Protein AF-A0A8T6NGA3-F1 (afdb_monomer_lite)

Secondary structure (DSSP, 8-state):
-HHHHHHHHHHHHHHHHHHHHHHHHHSTT-TTSSEEEEEETTEEEEE-TT--SHHHHHHHHHH-SS-EEEEEE--TT----GGGGGS-GGGEEEEEEESS-HHHHHHHHBTTBS-EEE-SSHHHHHHH-

pLDDT: mean 84.78, std 10.62, range [43.97, 96.69]

Foldseek 3Di:
DVVVVVVVVVVVVVVVVVVVLVVLPVVPDDPQCQQFDDADPNDTDGGNVVPPDLVSVQSSLVPDPAQDAAEDEDDPPDDDPVSCVSRPLVSYQEYEYEYDPQVSVCVVCPVSHPYYYYDHDPVVVVVVD

Sequence (129 aa):
MTMQLNKIEEAIDQRLVRARKENMRRLGQIEHRLEYVDTVEEVEYINDAKAQDINSSWYSIDCMEKPVIWIISSCSYEEDYSLFNEIDCTKLKALVVLGPNQSAIEDMFRGKVKTIARAQQLENAIRMS

Structure (mmCIF, N/CA/C/O backbone):
data_AF-A0A8T6NGA3-F1
#
_entry.id   AF-A0A8T6NGA3-F1
#
loop_
_atom_site.group_PDB
_atom_site.id
_atom_site.type_symbol
_atom_site.label_atom_id
_atom_site.label_alt_id
_atom_site.label_comp_id
_atom_site.label_asym_id
_atom_site.label_entity_id
_atom_site.label_seq_id
_atom_site.pdbx_PDB_ins_code
_atom_site.Cartn_x
_atom_site.Cartn_y
_atom_site.Cartn_z
_atom_site.occupancy
_atom_site.B_iso_or_equiv
_atom_site.auth_seq_id
_atom_site.auth_comp_id
_atom_site.auth_asym_id
_atom_site.auth_atom_id
_atom_site.pdbx_PDB_model_num
ATOM 1 N N . MET A 1 1 ? -2.139 41.628 -4.026 1.00 59.22 1 MET A N 1
ATOM 2 C CA . MET A 1 1 ? -1.470 41.033 -5.205 1.00 59.22 1 MET A CA 1
ATOM 3 C C . MET A 1 1 ? -0.994 39.605 -4.925 1.00 59.22 1 MET A C 1
ATOM 5 O O . MET A 1 1 ? -1.349 38.718 -5.684 1.00 59.22 1 MET A O 1
ATOM 9 N N . THR A 1 2 ? -0.332 39.338 -3.794 1.00 66.06 2 THR A N 1
ATOM 10 C CA . THR A 1 2 ? 0.067 37.987 -3.325 1.00 66.06 2 THR A CA 1
ATOM 11 C C . THR A 1 2 ? -1.102 37.011 -3.130 1.00 66.06 2 THR A C 1
ATOM 13 O O . THR A 1 2 ? -1.033 35.873 -3.565 1.00 66.06 2 THR A O 1
ATOM 16 N N . MET A 1 3 ? -2.231 37.459 -2.569 1.00 70.25 3 MET A N 1
ATOM 17 C CA . MET A 1 3 ? -3.387 36.577 -2.323 1.00 70.25 3 MET A CA 1
ATOM 18 C C . MET A 1 3 ? -4.114 36.112 -3.602 1.00 70.25 3 MET A C 1
ATOM 20 O O . MET A 1 3 ? -4.780 35.082 -3.588 1.00 70.25 3 MET A O 1
ATOM 24 N N . GLN A 1 4 ? -4.017 36.866 -4.704 1.00 71.81 4 GLN A N 1
ATOM 25 C CA . GLN A 1 4 ? -4.596 36.464 -5.995 1.00 71.81 4 GLN A CA 1
ATOM 26 C C . GLN A 1 4 ? -3.680 35.498 -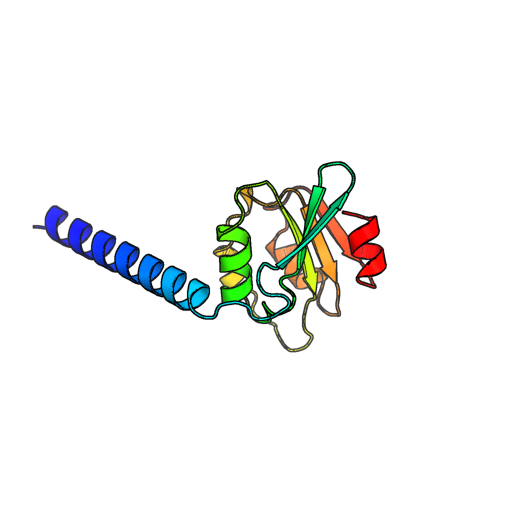6.751 1.00 71.81 4 GLN A C 1
ATOM 28 O O . GLN A 1 4 ? -4.189 34.565 -7.359 1.00 71.81 4 GLN A O 1
ATOM 33 N N . LEU A 1 5 ? -2.357 35.686 -6.670 1.00 77.25 5 LEU A N 1
ATOM 34 C CA . LEU A 1 5 ? -1.368 34.760 -7.232 1.00 77.25 5 LEU A CA 1
ATOM 35 C C . LEU A 1 5 ? -1.466 33.372 -6.589 1.00 77.25 5 LEU A C 1
ATOM 37 O O . LEU A 1 5 ? -1.639 32.399 -7.313 1.00 77.25 5 LEU A O 1
ATOM 41 N N . ASN A 1 6 ? -1.508 33.293 -5.255 1.00 81.50 6 ASN A N 1
ATOM 42 C CA . ASN A 1 6 ? -1.611 32.007 -4.552 1.00 81.50 6 ASN A CA 1
ATOM 43 C C . ASN A 1 6 ? -2.896 31.241 -4.914 1.00 81.50 6 ASN A C 1
ATOM 45 O O . ASN A 1 6 ? -2.872 30.030 -5.086 1.00 81.50 6 ASN A O 1
ATOM 49 N N . LYS A 1 7 ? -4.025 31.945 -5.090 1.00 82.12 7 LYS A N 1
ATOM 50 C CA . LYS A 1 7 ? -5.285 31.317 -5.527 1.00 82.12 7 LYS A CA 1
ATOM 51 C C . LYS A 1 7 ? -5.210 30.764 -6.950 1.00 82.12 7 LYS A C 1
ATOM 53 O O . LYS A 1 7 ? -5.886 29.788 -7.255 1.00 82.12 7 LYS A O 1
ATOM 58 N N . ILE A 1 8 ? -4.452 31.418 -7.831 1.00 83.88 8 ILE A N 1
ATOM 59 C CA . ILE A 1 8 ? -4.262 30.964 -9.211 1.00 83.88 8 ILE A CA 1
ATOM 60 C C . ILE A 1 8 ? -3.337 29.745 -9.237 1.00 83.88 8 ILE A C 1
ATOM 62 O O . ILE A 1 8 ? -3.666 28.784 -9.924 1.00 83.88 8 ILE A O 1
ATOM 66 N N . GLU A 1 9 ? -2.242 29.754 -8.471 1.00 86.94 9 GLU A N 1
ATOM 67 C CA . GLU A 1 9 ? -1.358 28.588 -8.314 1.00 86.94 9 GLU A CA 1
ATOM 68 C C . GLU A 1 9 ? -2.130 27.375 -7.790 1.00 86.94 9 GLU A C 1
ATOM 70 O O . GLU A 1 9 ? -2.152 26.331 -8.436 1.00 86.94 9 GLU A O 1
ATOM 75 N N . GLU A 1 10 ? -2.884 27.544 -6.703 1.00 86.69 10 GLU A N 1
ATOM 76 C CA . GLU A 1 10 ? -3.674 26.464 -6.109 1.00 86.69 10 GLU A CA 1
ATOM 77 C C . GLU A 1 10 ? -4.745 25.926 -7.077 1.00 86.69 10 GLU A C 1
ATOM 79 O O . GLU A 1 10 ? -4.974 24.719 -7.173 1.00 86.69 10 GLU A O 1
ATOM 84 N N . ALA A 1 11 ? -5.371 26.803 -7.870 1.00 85.38 11 ALA A N 1
ATOM 85 C CA . ALA A 1 11 ? -6.327 26.395 -8.897 1.00 85.38 11 ALA A CA 1
ATOM 86 C C . ALA A 1 11 ? -5.668 25.637 -10.065 1.00 85.38 11 ALA A C 1
ATOM 88 O O . ALA A 1 11 ? -6.283 24.724 -10.629 1.00 85.38 11 ALA A O 1
ATOM 89 N N . ILE A 1 12 ? -4.440 26.003 -10.447 1.00 87.81 12 ILE A N 1
ATOM 90 C CA . ILE A 1 12 ? -3.660 25.296 -11.472 1.00 87.81 12 ILE A CA 1
ATOM 91 C C . ILE A 1 12 ? -3.280 23.905 -10.964 1.00 87.81 12 ILE A C 1
ATOM 93 O O . ILE A 1 12 ? -3.513 22.931 -11.683 1.00 87.81 12 ILE A O 1
ATOM 97 N N . ASP A 1 13 ? -2.797 23.794 -9.727 1.00 82.94 13 ASP A N 1
ATOM 98 C CA . ASP A 1 13 ? -2.428 22.517 -9.110 1.00 82.94 13 ASP A CA 1
ATOM 99 C C . ASP A 1 13 ? -3.629 21.581 -8.996 1.00 82.94 13 ASP A C 1
ATOM 101 O O . ASP A 1 13 ? -3.578 20.433 -9.447 1.00 82.94 13 ASP A O 1
ATOM 105 N N . GLN A 1 14 ? -4.766 22.081 -8.503 1.00 84.19 14 GLN A N 1
ATOM 106 C CA . GLN A 1 14 ? -6.003 21.301 -8.442 1.00 84.19 14 GLN A CA 1
ATOM 107 C C . GLN A 1 14 ? -6.445 20.822 -9.828 1.00 84.19 14 GLN A C 1
ATOM 109 O O . GLN A 1 14 ? -6.872 19.674 -9.989 1.00 84.19 14 GLN A O 1
ATOM 114 N N . ARG A 1 15 ? -6.330 21.675 -10.853 1.00 86.50 15 ARG A N 1
ATOM 115 C CA . ARG A 1 15 ? -6.677 21.311 -12.231 1.00 86.50 15 ARG A CA 1
ATOM 116 C C . ARG A 1 15 ? -5.714 20.271 -12.803 1.00 86.50 15 ARG A C 1
ATOM 118 O O . ARG A 1 15 ? -6.170 19.369 -13.506 1.00 86.50 15 ARG A O 1
ATOM 125 N N . LEU A 1 16 ? -4.424 20.363 -12.487 1.00 82.81 16 LEU A N 1
ATOM 126 C CA . LEU A 1 16 ? -3.401 19.407 -12.907 1.00 82.81 16 LEU A CA 1
ATOM 127 C C . LEU A 1 16 ? -3.629 18.034 -12.262 1.00 82.81 16 LEU A C 1
ATOM 129 O O . LEU A 1 16 ? -3.672 17.021 -12.965 1.00 82.81 16 LEU A O 1
ATOM 133 N N . VAL A 1 17 ? -3.851 18.005 -10.944 1.00 77.88 17 VAL A N 1
ATOM 134 C CA . VAL A 1 17 ? -4.196 16.791 -10.190 1.00 77.88 17 VAL A CA 1
ATOM 135 C C . VAL A 1 17 ? -5.460 16.167 -10.770 1.00 77.88 17 VAL A C 1
ATOM 137 O O . VAL A 1 17 ? -5.481 14.975 -11.073 1.00 77.88 17 VAL A O 1
ATOM 140 N N . ARG A 1 18 ? -6.500 16.969 -11.014 1.00 79.19 18 ARG A N 1
ATOM 141 C CA . ARG A 1 18 ? -7.752 16.488 -11.602 1.00 79.19 18 ARG A CA 1
ATOM 142 C C . ARG A 1 18 ? -7.557 15.898 -12.998 1.00 79.19 18 ARG A C 1
ATOM 144 O O . ARG A 1 18 ? -8.053 14.805 -13.252 1.00 79.19 18 ARG A O 1
ATOM 151 N N . ALA A 1 19 ? -6.816 16.570 -13.878 1.00 79.94 19 ALA A N 1
ATOM 152 C CA . ALA A 1 19 ? -6.538 16.075 -15.226 1.00 79.94 19 ALA A CA 1
ATOM 153 C C . ALA A 1 19 ? -5.747 14.756 -15.205 1.00 79.94 19 ALA A C 1
ATOM 155 O O . ALA A 1 19 ? -6.050 13.845 -15.975 1.00 79.94 19 ALA A O 1
ATOM 156 N N . ARG A 1 20 ? -4.777 14.615 -14.288 1.00 74.12 20 ARG A N 1
ATOM 157 C CA . ARG A 1 20 ? -4.072 13.343 -14.054 1.00 74.12 20 ARG A CA 1
ATOM 158 C C . ARG A 1 20 ? -5.034 12.244 -13.604 1.00 74.12 20 ARG A C 1
ATOM 160 O O . ARG A 1 20 ? -5.035 11.170 -14.204 1.00 74.12 20 ARG A O 1
ATOM 167 N N . LYS A 1 21 ? -5.892 12.522 -12.614 1.00 71.44 21 LYS A N 1
ATOM 168 C CA . LYS A 1 21 ? -6.901 11.563 -12.131 1.00 71.44 21 LYS A CA 1
ATOM 169 C C . LYS A 1 21 ? -7.864 11.143 -13.246 1.00 71.44 21 LYS A C 1
ATOM 171 O O . LYS A 1 21 ? -8.160 9.960 -13.373 1.00 71.44 21 LYS A O 1
ATOM 176 N N . GLU A 1 22 ? -8.341 12.083 -14.060 1.00 73.56 22 GLU A N 1
ATOM 177 C CA . GLU A 1 22 ? -9.258 11.811 -15.175 1.00 73.56 22 GLU A CA 1
ATOM 178 C C . GLU A 1 22 ? -8.596 10.994 -16.295 1.00 73.56 22 GLU A C 1
ATOM 180 O O . GLU A 1 22 ? -9.218 10.065 -16.808 1.00 73.56 22 GLU A O 1
ATOM 185 N N . ASN A 1 23 ? -7.336 11.278 -16.642 1.00 70.94 23 ASN A N 1
ATOM 186 C CA . ASN A 1 23 ? -6.593 10.485 -17.624 1.00 70.94 23 ASN A CA 1
ATOM 187 C C . ASN A 1 23 ? -6.361 9.048 -17.147 1.00 70.94 23 ASN A C 1
ATOM 189 O O . ASN A 1 23 ? -6.566 8.119 -17.924 1.00 70.94 23 ASN A O 1
ATOM 193 N N . MET A 1 24 ? -6.011 8.849 -15.873 1.00 66.38 24 MET A N 1
ATOM 194 C CA . MET A 1 24 ? -5.850 7.498 -15.330 1.00 66.38 24 MET A CA 1
ATOM 195 C C . MET A 1 24 ? -7.173 6.729 -15.252 1.00 66.38 24 MET A C 1
ATOM 197 O O . MET A 1 24 ? -7.193 5.543 -15.562 1.00 66.38 24 MET A O 1
ATOM 201 N N . ARG A 1 25 ? -8.299 7.404 -14.977 1.00 64.19 25 ARG A N 1
ATOM 202 C CA . ARG A 1 25 ? -9.641 6.792 -15.072 1.00 64.19 25 ARG A CA 1
ATOM 203 C C . ARG A 1 25 ? -10.039 6.419 -16.503 1.00 64.19 25 ARG A C 1
ATOM 205 O O . ARG A 1 25 ? -10.754 5.442 -16.698 1.00 64.19 25 ARG A O 1
ATOM 212 N N . ARG A 1 26 ? -9.630 7.211 -17.503 1.00 58.69 26 ARG A N 1
ATOM 213 C CA . ARG A 1 26 ? -9.989 7.006 -18.921 1.00 58.69 26 ARG A CA 1
ATOM 214 C C . ARG A 1 26 ? -9.267 5.838 -19.584 1.00 58.69 26 ARG A C 1
ATOM 216 O O . ARG A 1 26 ? -9.750 5.364 -20.608 1.00 58.69 26 ARG A O 1
ATOM 223 N N . LEU A 1 27 ? -8.177 5.342 -19.005 1.00 58.94 27 LEU A N 1
ATOM 224 C CA . LEU A 1 27 ? -7.523 4.093 -19.411 1.00 58.94 27 LEU A CA 1
ATOM 225 C C . LEU A 1 27 ? -8.352 2.858 -18.981 1.00 58.94 27 LEU A C 1
ATOM 227 O O . LEU A 1 27 ? -7.815 1.909 -18.424 1.00 58.94 27 LEU A O 1
ATOM 231 N N . GLY A 1 28 ? -9.675 2.900 -19.181 1.00 43.97 28 GLY A N 1
ATOM 232 C CA . GLY A 1 28 ? -10.651 1.966 -18.621 1.00 43.97 28 GLY A CA 1
ATOM 233 C C . GLY A 1 28 ? -10.406 0.488 -18.946 1.00 43.97 28 GLY A C 1
ATOM 234 O O . GLY A 1 28 ? -9.829 0.152 -19.975 1.00 43.97 28 GLY A O 1
ATOM 235 N N . GLN A 1 29 ? -10.891 -0.373 -18.041 1.00 51.84 29 GLN A N 1
ATOM 236 C CA . GLN A 1 29 ? -10.921 -1.846 -18.121 1.00 51.84 29 GLN A CA 1
ATOM 237 C C . GLN A 1 29 ? -9.623 -2.495 -18.600 1.00 51.84 29 GLN A C 1
ATOM 239 O O . GLN A 1 29 ? -9.597 -3.412 -19.416 1.00 51.84 29 GLN A O 1
ATOM 244 N N . ILE A 1 30 ? -8.518 -2.025 -18.049 1.00 57.78 30 ILE A N 1
ATOM 245 C CA . ILE A 1 30 ? -7.272 -2.757 -18.111 1.00 57.78 30 ILE A CA 1
ATOM 246 C C . ILE A 1 30 ? -7.337 -3.777 -16.965 1.00 57.78 30 ILE A C 1
ATOM 248 O O . ILE A 1 30 ? -7.375 -3.368 -15.810 1.00 57.78 30 ILE A O 1
ATOM 252 N N . GLU A 1 31 ? -7.359 -5.082 -17.270 1.00 64.56 31 GLU A N 1
ATOM 253 C CA . GLU A 1 31 ? -7.272 -6.150 -16.248 1.00 64.56 31 GLU A CA 1
ATOM 254 C C . GLU A 1 31 ? -6.186 -5.810 -15.222 1.00 64.56 31 GLU A C 1
ATOM 256 O O . GLU A 1 31 ? -5.118 -5.332 -15.618 1.00 64.56 31 GLU A O 1
ATOM 261 N N . HIS A 1 32 ? -6.428 -6.037 -13.934 1.00 68.00 32 HIS A N 1
ATOM 262 C CA . HIS A 1 32 ? -5.470 -5.756 -12.859 1.00 68.00 32 HIS A CA 1
ATOM 263 C C . HIS A 1 32 ? -5.110 -4.269 -12.679 1.00 68.00 32 HIS A C 1
ATOM 265 O O . HIS A 1 32 ? -3.986 -3.948 -12.278 1.00 68.00 32 HIS A O 1
ATOM 271 N N . ARG A 1 33 ? -6.034 -3.352 -13.011 1.00 83.81 33 ARG A N 1
ATOM 272 C CA . ARG A 1 33 ? -5.988 -1.938 -12.601 1.00 83.81 33 ARG A CA 1
ATOM 273 C C . ARG A 1 33 ? -7.129 -1.624 -11.647 1.00 83.81 33 ARG A C 1
ATOM 275 O O . ARG A 1 33 ? -8.270 -1.532 -12.094 1.00 83.81 33 ARG A O 1
ATOM 282 N N . LEU A 1 34 ? -6.812 -1.437 -10.364 1.00 85.75 34 LEU A N 1
ATOM 283 C CA . LEU A 1 34 ? -7.794 -1.261 -9.282 1.00 85.75 34 LEU A CA 1
ATOM 284 C C . LEU A 1 34 ? -8.983 -2.239 -9.395 1.00 85.75 34 LEU A C 1
ATOM 286 O O . LEU A 1 34 ? -10.142 -1.874 -9.194 1.00 85.75 34 LEU A O 1
ATOM 290 N N . GLU A 1 35 ? -8.692 -3.479 -9.782 1.00 88.06 35 GLU A N 1
ATOM 291 C CA . GLU A 1 35 ? -9.685 -4.495 -10.095 1.00 88.06 35 GLU A CA 1
ATOM 292 C C . GLU A 1 35 ? -10.184 -5.138 -8.807 1.00 88.06 35 GLU A C 1
ATOM 294 O O . GLU A 1 35 ? -9.411 -5.742 -8.068 1.00 88.06 35 GLU A O 1
ATOM 299 N N . TYR A 1 36 ? -11.481 -5.035 -8.537 1.00 89.81 36 TYR A N 1
ATOM 300 C CA . TYR A 1 36 ? -12.092 -5.803 -7.462 1.00 89.81 36 TYR A CA 1
ATOM 301 C C . TYR A 1 36 ? -12.028 -7.300 -7.788 1.00 89.81 36 TYR A C 1
ATOM 303 O O . TYR A 1 36 ? -12.530 -7.725 -8.829 1.00 89.81 36 TYR A O 1
ATOM 311 N N . VAL A 1 37 ? -11.422 -8.083 -6.894 1.00 92.19 37 VAL A N 1
ATOM 312 C CA . VAL A 1 37 ? -11.299 -9.539 -7.029 1.00 92.19 37 VAL A CA 1
ATOM 313 C C . VAL A 1 37 ? -12.399 -10.238 -6.242 1.00 92.19 37 VAL A C 1
ATOM 315 O O . VAL A 1 37 ? -13.199 -10.962 -6.828 1.00 92.19 37 VAL A O 1
ATOM 318 N N . ASP A 1 38 ? -12.437 -10.032 -4.923 1.00 94.31 38 ASP A N 1
ATOM 319 C CA . ASP A 1 38 ? -13.402 -10.681 -4.034 1.00 94.31 38 ASP A CA 1
ATOM 320 C C . ASP A 1 38 ? -13.507 -9.958 -2.681 1.00 94.31 38 ASP A C 1
ATOM 322 O O . ASP A 1 38 ? -12.691 -9.089 -2.361 1.00 94.31 38 ASP A O 1
ATOM 326 N N . THR A 1 39 ? -14.495 -10.346 -1.874 1.00 94.94 39 THR A N 1
ATOM 327 C CA . THR A 1 39 ? -14.622 -9.960 -0.468 1.00 94.94 39 THR A CA 1
ATOM 328 C C . THR A 1 39 ? -14.645 -11.210 0.398 1.00 94.94 39 THR A C 1
ATOM 330 O O . THR A 1 39 ? -15.564 -12.021 0.299 1.00 94.94 39 THR A O 1
ATOM 333 N N . VAL A 1 40 ? -13.675 -11.338 1.301 1.00 92.81 40 VAL A N 1
ATOM 334 C CA . VAL A 1 40 ? -13.589 -12.457 2.248 1.00 92.81 40 VAL A CA 1
ATOM 335 C C . VAL A 1 40 ? -13.529 -11.880 3.650 1.00 92.81 40 VAL A C 1
ATOM 337 O O . VAL A 1 40 ? -12.727 -10.993 3.911 1.00 92.81 40 VAL A O 1
ATOM 340 N N . GLU A 1 41 ? -14.411 -12.342 4.539 1.00 92.31 41 GLU A N 1
ATOM 341 C CA . GLU A 1 41 ? -14.472 -11.872 5.934 1.00 92.31 41 GLU A CA 1
ATOM 342 C C . GLU A 1 41 ? -14.502 -10.331 6.058 1.00 92.31 41 GLU A C 1
ATOM 344 O O . GLU A 1 41 ? -13.798 -9.737 6.866 1.00 92.31 41 GLU A O 1
ATOM 349 N N . GLU A 1 42 ? -15.330 -9.679 5.228 1.00 92.75 42 GLU A N 1
ATOM 350 C CA . GLU A 1 42 ? -15.495 -8.211 5.167 1.00 92.75 42 GLU A CA 1
ATOM 351 C C . GLU A 1 42 ? -14.264 -7.429 4.662 1.00 92.75 42 GLU A C 1
ATOM 353 O O . GLU A 1 42 ? -14.267 -6.193 4.661 1.00 92.75 42 GLU A O 1
ATOM 358 N N . VAL A 1 43 ? -13.234 -8.124 4.175 1.00 94.44 43 VAL A N 1
ATOM 359 C CA . VAL A 1 43 ? -12.046 -7.534 3.550 1.00 94.44 43 VAL A CA 1
ATOM 360 C C . VAL A 1 43 ? -12.163 -7.607 2.032 1.00 94.44 43 VAL A C 1
ATOM 362 O O . VAL A 1 43 ? -12.345 -8.682 1.467 1.00 94.44 43 VAL A O 1
ATOM 365 N N . GLU A 1 44 ? -12.038 -6.457 1.370 1.00 95.69 44 GLU A N 1
ATOM 366 C CA . GLU A 1 44 ? -12.017 -6.358 -0.092 1.00 95.69 44 GLU A CA 1
ATOM 367 C C . GLU A 1 44 ? -10.602 -6.571 -0.630 1.00 95.69 44 GLU A C 1
ATOM 369 O O . GLU A 1 44 ? -9.661 -5.875 -0.239 1.00 95.69 44 GLU A O 1
ATOM 374 N N . TYR A 1 45 ? -10.466 -7.490 -1.581 1.00 94.50 45 TYR A N 1
ATOM 375 C CA . TYR A 1 45 ? -9.219 -7.747 -2.288 1.00 94.50 45 TYR A CA 1
ATOM 376 C C . TYR A 1 45 ? -9.244 -7.025 -3.629 1.00 94.50 45 TYR A C 1
ATOM 378 O O . TYR A 1 45 ? -10.037 -7.350 -4.513 1.00 94.50 45 TYR A O 1
ATOM 386 N N . ILE A 1 46 ? -8.361 -6.039 -3.775 1.00 93.44 46 ILE A N 1
ATOM 387 C CA . ILE A 1 46 ? -8.215 -5.242 -4.992 1.00 93.44 46 ILE A CA 1
ATOM 388 C C . ILE A 1 46 ? -6.882 -5.589 -5.656 1.00 93.44 46 ILE A C 1
ATOM 390 O O . ILE A 1 46 ? -5.819 -5.423 -5.058 1.00 93.44 46 ILE A O 1
ATOM 394 N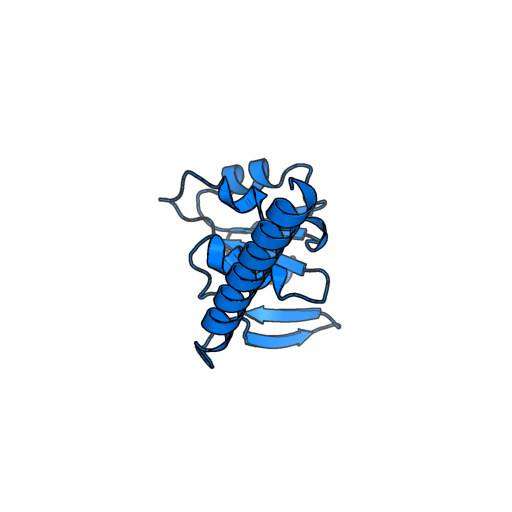 N . ASN A 1 47 ? -6.930 -6.057 -6.900 1.00 91.38 47 ASN A N 1
ATOM 395 C CA . ASN A 1 47 ? -5.756 -6.331 -7.712 1.00 91.38 47 ASN A CA 1
ATOM 396 C C . ASN A 1 47 ? -5.394 -5.116 -8.570 1.00 91.38 47 ASN A C 1
ATOM 398 O O . ASN A 1 47 ? -6.107 -4.737 -9.500 1.00 91.38 47 ASN A O 1
ATOM 402 N N . ASP A 1 48 ? -4.234 -4.539 -8.282 1.00 90.44 48 ASP A N 1
ATOM 403 C CA . ASP A 1 48 ? -3.646 -3.465 -9.074 1.00 90.44 48 ASP A CA 1
ATOM 404 C C . ASP A 1 48 ? -2.220 -3.808 -9.535 1.00 90.44 48 ASP A C 1
ATOM 406 O O . ASP A 1 48 ? -1.321 -2.971 -9.543 1.00 90.44 48 ASP A O 1
ATOM 410 N N . ALA A 1 49 ? -1.982 -5.064 -9.928 1.00 86.31 49 ALA A N 1
ATOM 411 C CA . ALA A 1 49 ? -0.661 -5.554 -10.338 1.00 86.31 49 ALA A CA 1
ATOM 412 C C . ALA A 1 49 ? -0.031 -4.783 -11.516 1.00 86.31 49 ALA A C 1
ATOM 414 O O . ALA A 1 49 ? 1.167 -4.917 -11.774 1.00 86.31 49 ALA A O 1
ATOM 415 N N . LYS A 1 50 ? -0.805 -3.969 -12.245 1.00 82.38 50 LYS A N 1
ATOM 416 C CA . LYS A 1 50 ? -0.261 -3.086 -13.284 1.00 82.38 50 LYS A CA 1
ATOM 417 C C . LYS A 1 50 ? 0.336 -1.787 -12.748 1.00 82.38 50 LYS A C 1
ATOM 419 O O . LYS A 1 50 ? 0.943 -1.067 -13.542 1.00 82.38 50 LYS A O 1
ATOM 424 N N . ALA A 1 51 ? 0.227 -1.475 -11.456 1.00 80.88 51 ALA A N 1
ATOM 425 C CA . ALA A 1 51 ? 1.018 -0.413 -10.837 1.00 80.88 51 ALA A CA 1
ATOM 426 C C . ALA A 1 51 ? 2.488 -0.831 -10.738 1.00 80.88 51 ALA A C 1
ATOM 428 O O . ALA A 1 51 ? 2.975 -1.269 -9.705 1.00 80.88 51 ALA A O 1
ATOM 429 N N . GLN A 1 52 ? 3.184 -0.707 -11.866 1.00 78.56 52 GLN A N 1
ATOM 430 C CA . GLN A 1 52 ? 4.593 -1.065 -12.019 1.00 78.56 52 GLN A CA 1
ATOM 431 C C . GLN A 1 52 ? 5.548 0.084 -11.674 1.00 78.56 52 GLN A C 1
ATOM 433 O O . GLN A 1 52 ? 6.758 -0.100 -11.722 1.00 78.56 52 GLN A O 1
ATOM 438 N N . ASP A 1 53 ? 5.012 1.261 -11.355 1.00 80.50 53 ASP A N 1
ATOM 439 C CA . ASP A 1 53 ? 5.771 2.452 -10.992 1.00 80.50 53 ASP A CA 1
ATOM 440 C C . ASP A 1 53 ? 5.180 3.125 -9.742 1.00 80.50 53 ASP A C 1
ATOM 442 O O . ASP A 1 53 ? 4.024 2.893 -9.354 1.00 80.50 53 ASP A O 1
ATOM 446 N N . ILE A 1 54 ? 5.984 3.982 -9.111 1.00 79.50 54 ILE A N 1
ATOM 447 C CA . ILE A 1 54 ? 5.621 4.651 -7.859 1.00 79.50 54 ILE A CA 1
ATOM 448 C C . ILE A 1 54 ? 4.405 5.581 -8.027 1.00 79.50 54 ILE A C 1
ATOM 450 O O . ILE A 1 54 ? 3.548 5.614 -7.144 1.00 79.50 54 ILE A O 1
ATOM 454 N N . ASN A 1 55 ? 4.268 6.291 -9.154 1.00 80.31 55 ASN A N 1
ATOM 455 C CA . ASN A 1 55 ? 3.139 7.210 -9.369 1.00 80.31 55 ASN A CA 1
ATOM 456 C C . ASN A 1 55 ? 1.821 6.450 -9.519 1.00 80.31 55 ASN A C 1
ATOM 458 O O . ASN A 1 55 ? 0.794 6.869 -8.979 1.00 80.31 55 ASN A O 1
ATOM 462 N N . SER A 1 56 ? 1.853 5.322 -10.233 1.00 83.88 56 SER A N 1
ATOM 463 C CA . SER A 1 56 ? 0.717 4.405 -10.301 1.00 83.88 56 SER A CA 1
ATOM 464 C C . SER A 1 56 ? 0.320 3.935 -8.899 1.00 83.88 56 SER A C 1
ATOM 466 O O . SER A 1 56 ? -0.847 4.028 -8.533 1.00 83.88 56 SER A O 1
ATOM 468 N N . SER A 1 57 ? 1.293 3.497 -8.095 1.00 87.62 57 SER A N 1
ATOM 469 C CA . SER A 1 57 ? 1.049 3.010 -6.731 1.00 87.62 57 SER A CA 1
ATOM 470 C C . SER A 1 57 ? 0.444 4.082 -5.821 1.00 87.62 57 SER A C 1
ATOM 472 O O . SER A 1 57 ? -0.521 3.817 -5.103 1.00 87.62 57 SER A O 1
ATOM 474 N N . TRP A 1 58 ? 0.970 5.311 -5.882 1.00 86.88 58 TRP A N 1
ATOM 475 C CA . TRP A 1 58 ? 0.424 6.462 -5.161 1.00 86.88 58 TRP A CA 1
ATOM 476 C C . TRP A 1 58 ? -1.050 6.685 -5.496 1.00 86.88 58 TRP A C 1
ATOM 478 O O . TRP A 1 58 ? -1.881 6.820 -4.598 1.00 86.88 58 TRP A O 1
ATOM 488 N N . TYR A 1 59 ? -1.388 6.680 -6.787 1.00 85.88 59 TYR A N 1
ATOM 489 C CA . TYR A 1 59 ? -2.760 6.894 -7.229 1.00 85.88 59 TYR A CA 1
ATOM 490 C C . TYR A 1 59 ? -3.703 5.803 -6.746 1.00 85.88 59 TYR A C 1
ATOM 492 O O . TYR A 1 59 ? -4.841 6.097 -6.377 1.00 85.88 59 TYR A O 1
ATOM 500 N N . SER A 1 60 ? -3.228 4.563 -6.716 1.00 89.88 60 SER A N 1
ATOM 501 C CA . SER A 1 60 ? -4.019 3.435 -6.255 1.00 89.88 60 SER A CA 1
ATOM 502 C C . SER A 1 60 ? -4.377 3.571 -4.787 1.00 89.88 60 SER A C 1
ATOM 504 O O . SER A 1 60 ? -5.551 3.460 -4.452 1.00 89.88 60 SER A O 1
ATOM 506 N N . ILE A 1 61 ? -3.412 3.926 -3.934 1.00 91.88 61 ILE A N 1
ATOM 507 C CA . ILE A 1 61 ? -3.671 4.221 -2.518 1.00 91.88 61 ILE A CA 1
ATOM 508 C C . ILE A 1 61 ? -4.557 5.462 -2.359 1.00 91.88 61 ILE A C 1
ATOM 510 O O . ILE A 1 61 ? -5.467 5.465 -1.529 1.00 91.88 61 ILE A O 1
ATOM 514 N N . ASP A 1 62 ? -4.352 6.510 -3.162 1.00 88.50 62 ASP A N 1
ATOM 515 C CA . ASP A 1 62 ? -5.168 7.723 -3.072 1.00 88.50 62 ASP A CA 1
ATOM 516 C C . ASP A 1 62 ? -6.640 7.471 -3.436 1.00 88.50 62 ASP A C 1
ATOM 518 O O . ASP A 1 62 ? -7.539 8.063 -2.835 1.00 88.50 62 ASP A O 1
ATOM 522 N N . CYS A 1 63 ? -6.899 6.556 -4.370 1.00 88.81 63 CYS A N 1
ATOM 523 C CA . CYS A 1 63 ? -8.251 6.160 -4.756 1.00 88.81 63 CYS A CA 1
ATOM 524 C C . CYS A 1 63 ? -8.964 5.293 -3.714 1.00 88.81 63 CYS A C 1
ATOM 526 O O . CYS A 1 63 ? -10.181 5.142 -3.812 1.00 88.81 63 CYS A O 1
ATOM 528 N N . MET A 1 64 ? -8.252 4.734 -2.733 1.00 91.81 64 MET A N 1
ATOM 529 C CA . MET A 1 64 ? -8.882 3.917 -1.702 1.00 91.81 64 MET A CA 1
ATOM 530 C C . MET A 1 64 ? -9.672 4.784 -0.724 1.00 91.81 64 MET A C 1
ATOM 532 O O . MET A 1 64 ? -9.162 5.752 -0.154 1.00 91.81 64 MET A O 1
ATOM 536 N N . GLU A 1 65 ? -10.927 4.395 -0.512 1.00 91.06 65 GLU A N 1
ATOM 537 C CA . GLU A 1 65 ? -11.833 5.022 0.457 1.00 91.06 65 GLU A CA 1
ATOM 538 C C . GLU A 1 65 ? -11.804 4.311 1.820 1.00 91.06 65 GLU A C 1
ATOM 540 O O . GLU A 1 65 ? -12.239 4.867 2.830 1.00 91.06 65 GLU A O 1
ATOM 545 N N . LYS A 1 66 ? -11.272 3.083 1.862 1.00 94.06 66 LYS A N 1
ATOM 546 C CA . LYS A 1 66 ? -11.147 2.247 3.061 1.00 94.06 66 LYS A CA 1
ATOM 547 C C . LYS A 1 66 ? -9.680 2.113 3.477 1.00 94.06 66 LYS A C 1
ATOM 549 O O . LYS A 1 66 ? -8.800 2.217 2.625 1.00 94.06 66 LYS A O 1
ATOM 554 N N . PRO A 1 67 ? -9.391 1.856 4.766 1.00 95.81 67 PRO A N 1
ATOM 555 C CA . PRO A 1 67 ? -8.023 1.608 5.203 1.00 95.81 67 PRO A CA 1
ATOM 556 C C . PRO A 1 67 ? -7.419 0.375 4.520 1.00 95.81 67 PRO A C 1
ATOM 558 O O . PRO A 1 67 ? -8.071 -0.665 4.438 1.00 95.81 67 PRO A O 1
ATOM 561 N N . VAL A 1 68 ? -6.160 0.478 4.102 1.00 96.44 68 VAL A N 1
ATOM 562 C CA . VAL A 1 68 ? -5.519 -0.447 3.159 1.00 96.44 68 VAL A CA 1
ATOM 563 C C . VAL A 1 68 ? -4.458 -1.299 3.848 1.00 96.44 68 VAL A C 1
ATOM 565 O O . VAL A 1 68 ? -3.640 -0.786 4.615 1.00 96.44 68 VAL A O 1
ATOM 568 N N . ILE A 1 69 ? -4.431 -2.594 3.537 1.00 96.69 69 ILE A N 1
ATOM 569 C CA . ILE A 1 69 ? -3.238 -3.429 3.708 1.00 96.69 69 ILE A CA 1
ATOM 570 C C . ILE A 1 69 ? -2.569 -3.499 2.346 1.00 96.69 69 ILE A C 1
ATOM 572 O O . ILE A 1 69 ? -3.133 -4.041 1.399 1.00 96.69 69 ILE A O 1
ATOM 576 N N . TRP A 1 70 ? -1.399 -2.881 2.225 1.00 96.00 70 TRP A N 1
ATOM 577 C CA . TRP A 1 70 ? -0.745 -2.751 0.933 1.00 96.00 70 TRP A CA 1
ATOM 578 C C . TRP A 1 70 ? 0.288 -3.855 0.744 1.00 96.00 70 TRP A C 1
ATOM 580 O O . TRP A 1 70 ? 1.223 -3.978 1.531 1.00 96.00 70 TRP A O 1
ATOM 590 N N . ILE A 1 71 ? 0.113 -4.658 -0.303 1.00 95.19 71 ILE A N 1
ATOM 591 C CA . ILE A 1 71 ? 1.063 -5.692 -0.710 1.00 95.19 71 ILE A CA 1
ATOM 592 C C . ILE A 1 71 ? 1.870 -5.145 -1.892 1.00 95.19 71 ILE A C 1
ATOM 594 O O . ILE A 1 71 ? 1.313 -4.916 -2.965 1.00 95.19 71 ILE A O 1
ATOM 598 N N . ILE A 1 72 ? 3.175 -4.936 -1.704 1.00 92.38 72 ILE A N 1
ATOM 599 C CA . ILE A 1 72 ? 4.081 -4.406 -2.733 1.00 92.38 72 ILE A CA 1
ATOM 600 C C . ILE A 1 72 ? 5.243 -5.366 -2.987 1.00 92.38 72 ILE A C 1
ATOM 602 O O . ILE A 1 72 ? 5.843 -5.905 -2.058 1.00 92.38 72 ILE A O 1
ATOM 606 N N . SER A 1 73 ? 5.608 -5.549 -4.256 1.00 89.44 73 SER A N 1
ATOM 607 C CA . SER A 1 73 ? 6.850 -6.224 -4.630 1.00 89.44 73 SER A CA 1
ATOM 608 C C . SER A 1 73 ? 7.929 -5.198 -4.952 1.00 89.44 73 SER A C 1
ATOM 610 O O . SER A 1 73 ? 7.774 -4.397 -5.867 1.00 89.44 73 SER A O 1
ATOM 612 N N . SER A 1 74 ? 9.044 -5.260 -4.232 1.00 85.62 74 SER A N 1
ATOM 613 C CA . SER A 1 74 ? 10.261 -4.526 -4.581 1.00 85.62 74 SER A CA 1
ATOM 614 C C . SER A 1 74 ? 10.871 -5.053 -5.887 1.00 85.62 74 SER A C 1
ATOM 616 O O . SER A 1 74 ? 10.727 -6.235 -6.218 1.00 85.62 74 SER A O 1
ATOM 618 N N . CYS A 1 75 ? 11.571 -4.182 -6.617 1.00 80.56 75 CYS A N 1
ATOM 619 C CA . CYS A 1 75 ? 12.303 -4.518 -7.839 1.00 80.56 75 CYS A CA 1
ATOM 620 C C . CYS A 1 75 ? 13.815 -4.389 -7.611 1.00 80.56 75 CYS A C 1
ATOM 622 O O . CYS A 1 75 ? 14.261 -3.542 -6.840 1.00 80.56 75 CYS A O 1
ATOM 624 N N . SER A 1 76 ? 14.617 -5.215 -8.289 1.00 73.19 76 SER A N 1
ATOM 625 C CA . SER A 1 76 ? 16.081 -5.233 -8.141 1.00 73.19 76 SER A CA 1
ATOM 626 C C . SER A 1 76 ? 16.790 -4.004 -8.711 1.00 73.19 76 SER A C 1
ATOM 628 O O . SER A 1 76 ? 17.926 -3.751 -8.330 1.00 73.19 76 SER A O 1
ATOM 630 N N . TYR A 1 77 ? 16.156 -3.273 -9.629 1.00 71.50 77 TYR A N 1
ATOM 631 C CA . TYR A 1 77 ? 16.772 -2.148 -10.349 1.00 71.50 77 TYR A CA 1
ATOM 632 C C . TYR A 1 77 ? 16.363 -0.772 -9.807 1.00 71.50 77 TYR A C 1
ATOM 634 O O . TYR A 1 77 ? 16.833 0.244 -10.308 1.00 71.50 77 TYR A O 1
ATOM 642 N N . GLU A 1 78 ? 15.456 -0.731 -8.831 1.00 68.31 78 GLU A N 1
ATOM 643 C CA . GLU A 1 78 ? 14.933 0.509 -8.267 1.00 68.31 78 GLU A CA 1
ATOM 644 C C . GLU A 1 78 ? 15.619 0.780 -6.927 1.00 68.31 78 GLU A C 1
ATOM 646 O O . GLU A 1 78 ? 15.443 0.039 -5.954 1.00 68.31 78 GLU A O 1
ATOM 651 N N . GLU A 1 79 ? 16.456 1.816 -6.920 1.00 63.78 79 GLU A N 1
ATOM 652 C CA . GLU A 1 79 ? 17.261 2.219 -5.762 1.00 63.78 79 GLU A CA 1
ATOM 653 C C . GLU A 1 79 ? 16.722 3.489 -5.089 1.00 63.78 79 GLU A C 1
ATOM 655 O O . GLU A 1 79 ? 16.985 3.713 -3.907 1.00 63.78 79 GLU A O 1
ATOM 660 N N . ASP A 1 80 ? 15.939 4.301 -5.811 1.00 73.56 80 ASP A N 1
ATOM 661 C CA . ASP A 1 80 ? 15.374 5.552 -5.305 1.00 73.56 80 ASP A CA 1
ATOM 662 C C . ASP A 1 80 ? 13.863 5.438 -5.074 1.00 73.56 80 ASP A C 1
ATOM 664 O O . ASP A 1 80 ? 13.049 5.524 -5.991 1.00 73.56 80 ASP A O 1
ATOM 668 N N . TYR A 1 81 ? 13.500 5.285 -3.803 1.00 76.88 81 TYR A N 1
ATOM 669 C CA . TYR A 1 81 ? 12.120 5.232 -3.329 1.00 76.88 81 TYR A CA 1
ATOM 670 C C . TYR A 1 81 ? 11.630 6.577 -2.767 1.00 76.88 81 TYR A C 1
ATOM 672 O O . TYR A 1 81 ? 10.638 6.623 -2.037 1.00 76.88 81 TYR A O 1
ATOM 680 N N . SER A 1 82 ? 12.314 7.689 -3.058 1.00 76.31 82 SER A N 1
ATOM 681 C CA . SER A 1 82 ? 11.990 9.015 -2.510 1.00 76.31 82 SER A CA 1
ATOM 682 C C . SER A 1 82 ? 10.557 9.465 -2.803 1.00 76.31 82 SER A C 1
ATOM 684 O O . SER A 1 82 ? 9.941 10.112 -1.954 1.00 76.31 82 SER A O 1
ATOM 686 N N . LEU A 1 83 ? 9.995 9.061 -3.944 1.00 73.44 83 LEU A N 1
ATOM 687 C CA . LEU A 1 83 ? 8.614 9.357 -4.332 1.00 73.44 83 LEU A CA 1
ATOM 688 C C . LEU A 1 83 ? 7.567 8.662 -3.442 1.00 73.44 83 LEU A C 1
ATOM 690 O O . LEU A 1 83 ? 6.434 9.130 -3.355 1.00 73.44 83 LEU A O 1
ATOM 694 N N . PHE A 1 84 ? 7.928 7.613 -2.691 1.00 83.19 84 PHE A N 1
ATOM 695 C CA . PHE A 1 84 ? 7.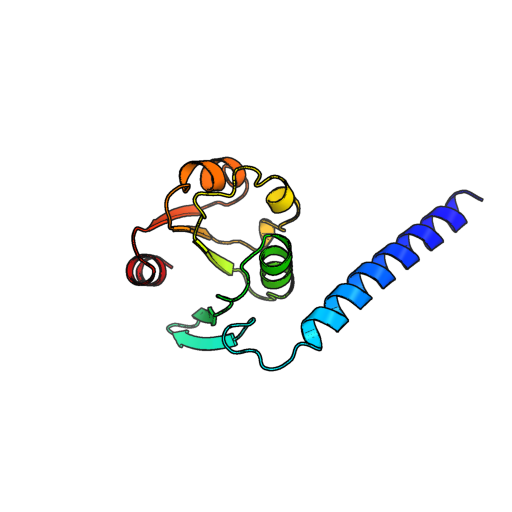026 7.043 -1.682 1.00 83.19 84 PHE A CA 1
ATOM 696 C C . PHE A 1 84 ? 6.721 8.003 -0.530 1.00 83.19 84 PHE A C 1
ATOM 698 O O . PHE A 1 84 ? 5.745 7.789 0.187 1.00 83.19 84 PHE A O 1
ATOM 705 N N . ASN A 1 85 ? 7.487 9.086 -0.359 1.00 82.12 85 ASN A N 1
ATOM 706 C CA . ASN A 1 85 ? 7.147 10.129 0.609 1.00 82.12 85 ASN A CA 1
ATOM 707 C C . ASN A 1 85 ? 5.836 10.859 0.277 1.00 82.12 85 ASN A C 1
ATOM 709 O O . ASN A 1 85 ? 5.262 11.478 1.169 1.00 82.12 85 ASN A O 1
ATOM 713 N N . GLU A 1 86 ? 5.353 10.779 -0.966 1.00 84.31 86 GLU A N 1
ATOM 714 C CA . GLU A 1 86 ? 4.077 11.376 -1.374 1.00 84.31 86 GLU A CA 1
ATOM 715 C C . GLU A 1 86 ? 2.868 10.491 -1.031 1.00 84.31 86 GLU A C 1
ATOM 717 O O . GLU A 1 86 ? 1.724 10.943 -1.115 1.00 84.31 86 GLU A O 1
ATOM 722 N N . ILE A 1 87 ? 3.093 9.230 -0.636 1.00 88.44 87 ILE A N 1
ATOM 723 C CA . ILE A 1 87 ? 2.019 8.313 -0.244 1.00 88.44 87 ILE A CA 1
ATOM 724 C C . ILE A 1 87 ? 1.461 8.728 1.115 1.00 88.44 87 ILE A C 1
ATOM 726 O O . ILE A 1 87 ? 2.174 8.778 2.121 1.00 88.44 87 ILE A O 1
ATOM 730 N N . ASP A 1 88 ? 0.147 8.949 1.153 1.00 90.25 88 ASP A N 1
ATOM 731 C CA . ASP A 1 88 ? -0.589 9.189 2.387 1.00 90.25 88 ASP A CA 1
ATOM 732 C C . ASP A 1 88 ? -0.620 7.921 3.255 1.00 90.25 88 ASP A C 1
ATOM 734 O O . ASP A 1 88 ? -1.502 7.063 3.155 1.00 90.25 88 ASP A O 1
ATOM 738 N N . CYS A 1 89 ? 0.371 7.811 4.139 1.00 92.25 89 CYS A N 1
ATOM 739 C CA . CYS A 1 89 ? 0.533 6.675 5.038 1.00 92.25 89 CYS A CA 1
ATOM 740 C C . CYS A 1 89 ? -0.613 6.548 6.055 1.00 92.25 89 CYS A C 1
ATOM 742 O O . CYS A 1 89 ? -0.761 5.484 6.650 1.00 92.25 89 CYS A O 1
ATOM 744 N N . THR A 1 90 ? -1.453 7.577 6.245 1.00 93.50 90 THR A N 1
ATOM 745 C CA . THR A 1 90 ? -2.606 7.493 7.160 1.00 93.50 90 THR A CA 1
ATOM 746 C C . THR A 1 90 ? -3.685 6.532 6.657 1.00 93.50 90 THR A C 1
ATOM 748 O O . THR A 1 90 ? -4.446 5.985 7.457 1.00 93.50 90 THR A O 1
ATOM 751 N N . LYS A 1 91 ? -3.707 6.258 5.345 1.00 94.88 91 LYS A N 1
ATOM 752 C CA . LYS A 1 91 ? -4.580 5.252 4.727 1.00 94.88 91 LYS A CA 1
ATOM 753 C C . LYS A 1 91 ? -4.077 3.820 4.928 1.00 94.88 91 LYS A C 1
ATOM 755 O O . LYS A 1 91 ? -4.856 2.884 4.763 1.00 94.88 91 LYS A O 1
ATOM 760 N N . LEU A 1 92 ? -2.806 3.623 5.290 1.00 95.81 92 LEU A N 1
ATOM 761 C CA . LEU A 1 92 ? -2.190 2.300 5.403 1.00 95.81 92 LEU A CA 1
ATOM 762 C C . LEU A 1 92 ? -2.335 1.731 6.822 1.00 95.81 92 LEU A C 1
ATOM 764 O O . LEU A 1 92 ? -1.756 2.238 7.782 1.00 95.81 92 LEU A O 1
ATOM 768 N N . LYS A 1 93 ? -3.062 0.616 6.956 1.00 96.00 93 LYS A N 1
ATOM 769 C CA . LYS A 1 93 ? -3.097 -0.194 8.187 1.00 96.00 93 LYS A CA 1
ATOM 770 C C . LYS A 1 93 ? -1.825 -1.022 8.348 1.00 96.00 93 LYS A C 1
ATOM 772 O O . LYS A 1 93 ? -1.291 -1.117 9.454 1.00 96.00 93 LYS A O 1
ATOM 777 N N . ALA A 1 94 ? -1.367 -1.624 7.254 1.00 96.31 94 ALA A N 1
ATOM 778 C CA . ALA A 1 94 ? -0.172 -2.450 7.217 1.00 96.31 94 ALA A CA 1
ATOM 779 C C . ALA A 1 94 ? 0.456 -2.460 5.817 1.00 96.31 94 ALA A C 1
ATOM 781 O O . ALA A 1 94 ? -0.208 -2.164 4.822 1.00 96.31 94 ALA A O 1
ATOM 782 N N . LEU A 1 95 ? 1.736 -2.820 5.766 1.00 95.88 95 LEU A N 1
ATOM 783 C CA . LEU A 1 95 ? 2.519 -2.997 4.548 1.00 95.88 95 LEU A CA 1
ATOM 784 C C . LEU A 1 95 ? 3.117 -4.407 4.527 1.00 95.88 95 LEU A C 1
ATOM 786 O O . LEU A 1 95 ? 3.761 -4.816 5.492 1.00 95.88 95 LEU A O 1
ATOM 790 N N . VAL A 1 96 ? 2.944 -5.134 3.427 1.00 96.38 96 VAL A N 1
ATOM 791 C CA . VAL A 1 96 ? 3.593 -6.426 3.189 1.00 96.38 96 VAL A CA 1
ATOM 792 C C . VAL A 1 96 ? 4.519 -6.288 1.989 1.00 96.38 96 VAL A C 1
ATOM 794 O O . VAL A 1 96 ? 4.073 -5.976 0.886 1.00 96.38 96 VAL A O 1
ATOM 797 N N . VAL A 1 97 ? 5.813 -6.513 2.204 1.00 9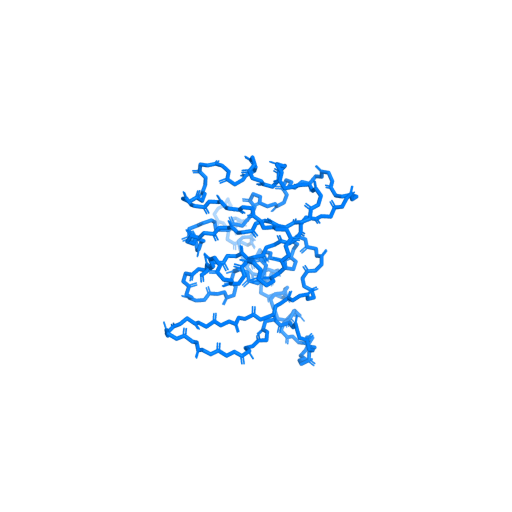4.62 97 VAL A N 1
ATOM 798 C CA . VAL A 1 97 ? 6.849 -6.314 1.187 1.00 94.62 97 VAL A CA 1
ATOM 799 C C . VAL A 1 97 ? 7.358 -7.658 0.673 1.00 94.62 97 VAL A C 1
ATOM 801 O O . VAL A 1 97 ? 7.708 -8.551 1.449 1.00 94.62 97 VAL A O 1
ATOM 804 N N . LEU A 1 98 ? 7.419 -7.787 -0.650 1.00 93.56 98 LEU A N 1
ATOM 805 C CA . LEU A 1 98 ? 7.979 -8.927 -1.372 1.00 93.56 98 LEU A CA 1
ATOM 806 C C . LEU A 1 98 ? 9.193 -8.508 -2.207 1.00 93.56 98 LEU A C 1
ATOM 808 O O . LEU A 1 98 ? 9.482 -7.323 -2.376 1.00 93.56 98 LEU A O 1
ATOM 812 N N . GLY A 1 99 ? 9.902 -9.489 -2.762 1.00 90.06 99 GLY A N 1
ATOM 813 C CA . GLY A 1 99 ? 10.993 -9.257 -3.713 1.00 90.06 99 GLY A CA 1
ATOM 814 C C . GLY A 1 99 ? 12.373 -9.092 -3.062 1.00 90.06 99 GLY A C 1
ATOM 815 O O . GLY A 1 99 ? 12.536 -9.426 -1.888 1.00 90.06 99 GLY A O 1
ATOM 816 N N . PRO A 1 100 ? 13.385 -8.646 -3.826 1.00 87.75 100 PRO A N 1
ATOM 817 C CA . PRO A 1 100 ? 14.785 -8.646 -3.400 1.00 87.75 100 PRO A CA 1
ATOM 818 C C . PRO A 1 100 ? 15.177 -7.471 -2.488 1.00 87.75 100 PRO A C 1
ATOM 820 O O . PRO A 1 100 ? 16.049 -7.632 -1.639 1.00 87.75 100 PRO A O 1
ATOM 823 N N . ASN A 1 101 ? 14.522 -6.313 -2.611 1.00 86.00 101 ASN A N 1
ATOM 824 C CA . ASN A 1 101 ? 14.924 -5.054 -1.971 1.00 86.00 101 ASN A CA 1
ATOM 825 C C . ASN A 1 101 ? 13.994 -4.656 -0.809 1.00 86.00 101 ASN A C 1
ATOM 827 O O . ASN A 1 101 ? 13.681 -3.483 -0.609 1.00 86.00 101 ASN A O 1
ATOM 831 N N . GLN A 1 102 ? 13.554 -5.637 -0.013 1.00 90.12 102 GLN A N 1
ATOM 832 C CA . GLN A 1 102 ? 12.551 -5.424 1.042 1.00 90.12 102 GLN A CA 1
ATOM 833 C C . GLN A 1 102 ? 13.011 -4.402 2.088 1.00 90.12 102 GLN A C 1
ATOM 835 O O . GLN A 1 102 ? 12.256 -3.499 2.428 1.00 90.12 102 GLN A O 1
ATOM 840 N N . SER A 1 103 ? 14.264 -4.494 2.550 1.00 90.56 103 SER A N 1
ATOM 841 C CA . SER A 1 103 ? 14.795 -3.617 3.604 1.00 90.56 103 SER A CA 1
ATOM 842 C C . SER A 1 103 ? 14.731 -2.127 3.245 1.00 90.56 103 SER A C 1
ATOM 844 O O . SER A 1 103 ? 14.416 -1.320 4.110 1.00 90.56 103 SER A O 1
ATOM 846 N N . ALA A 1 104 ? 14.971 -1.757 1.981 1.00 88.75 104 ALA A N 1
ATOM 847 C CA . ALA A 1 104 ? 14.938 -0.356 1.552 1.00 88.75 104 ALA A CA 1
ATOM 848 C C . ALA A 1 104 ? 13.524 0.242 1.655 1.00 88.75 104 ALA A C 1
ATOM 850 O O . ALA A 1 104 ? 13.345 1.349 2.164 1.00 88.75 104 ALA A O 1
ATOM 851 N N . ILE A 1 105 ? 12.512 -0.520 1.228 1.00 90.50 105 ILE A N 1
ATOM 852 C CA . ILE A 1 105 ? 11.105 -0.122 1.350 1.00 90.50 105 ILE A CA 1
ATOM 853 C C . ILE A 1 105 ? 10.704 -0.065 2.827 1.00 90.50 105 ILE A C 1
ATOM 855 O O . ILE A 1 105 ? 10.088 0.903 3.265 1.00 90.50 105 ILE A O 1
ATOM 859 N N . GLU A 1 106 ? 11.083 -1.064 3.623 1.00 92.31 106 GLU A N 1
ATOM 860 C CA . GLU A 1 106 ? 10.781 -1.062 5.055 1.00 92.31 106 GLU A CA 1
ATOM 861 C C . GLU A 1 106 ? 11.344 0.154 5.774 1.00 92.31 106 GLU A C 1
ATOM 863 O O . GLU A 1 106 ? 10.628 0.781 6.549 1.00 92.31 106 GLU A O 1
ATOM 868 N N . ASP A 1 107 ? 12.602 0.505 5.514 1.00 91.25 107 ASP A N 1
ATOM 869 C CA . ASP A 1 107 ? 13.238 1.659 6.139 1.00 91.25 107 ASP A CA 1
ATOM 870 C C . ASP A 1 107 ? 12.560 2.971 5.731 1.00 91.25 107 ASP A C 1
ATOM 872 O O . ASP A 1 107 ? 12.436 3.872 6.561 1.00 91.25 107 ASP A O 1
ATOM 876 N N . MET A 1 108 ? 12.022 3.055 4.511 1.00 89.69 108 MET A N 1
ATOM 877 C CA . MET A 1 108 ? 11.247 4.212 4.056 1.00 89.69 108 MET A CA 1
ATOM 878 C C . MET A 1 108 ? 9.908 4.377 4.794 1.00 89.69 108 MET A C 1
ATOM 880 O O . MET A 1 108 ? 9.495 5.503 5.103 1.00 89.69 108 MET A O 1
ATOM 884 N N . PHE A 1 109 ? 9.229 3.269 5.093 1.00 92.56 109 PHE A N 1
ATOM 885 C CA . PHE A 1 109 ? 7.938 3.274 5.793 1.00 92.56 109 PHE A CA 1
ATOM 886 C C . PHE A 1 109 ? 8.060 3.123 7.315 1.00 92.56 109 PHE A C 1
ATOM 888 O O . PHE A 1 109 ? 7.065 3.268 8.036 1.00 92.56 109 PHE A O 1
ATOM 895 N N . ARG A 1 110 ? 9.270 2.881 7.831 1.00 91.75 110 ARG A N 1
ATOM 896 C CA . ARG A 1 110 ? 9.553 2.734 9.260 1.00 91.75 110 ARG A CA 1
ATOM 897 C C . ARG A 1 110 ? 9.107 3.981 10.021 1.00 91.75 110 ARG A C 1
ATOM 899 O O . ARG A 1 110 ? 9.508 5.100 9.719 1.00 91.75 110 ARG A O 1
ATOM 906 N N . GLY A 1 111 ? 8.251 3.784 11.021 1.00 91.75 111 GLY A N 1
ATOM 907 C CA . GLY A 1 111 ? 7.680 4.874 11.820 1.00 91.75 111 GLY A CA 1
ATOM 908 C C . GLY A 1 111 ? 6.522 5.631 11.156 1.00 91.75 111 GLY A C 1
ATOM 909 O O . GLY A 1 111 ? 5.865 6.407 11.842 1.00 91.75 111 GLY A O 1
ATOM 910 N N . LYS A 1 112 ? 6.229 5.383 9.870 1.00 93.38 112 LYS A N 1
ATOM 911 C CA . LYS A 1 112 ? 5.068 5.941 9.151 1.00 93.38 112 LYS A CA 1
ATOM 912 C C . LYS A 1 112 ? 3.892 4.964 9.095 1.00 93.38 112 LYS A C 1
ATOM 914 O O . LYS A 1 112 ? 2.746 5.390 9.172 1.00 93.38 112 LYS A O 1
ATOM 919 N N . VAL A 1 113 ? 4.176 3.663 8.989 1.00 94.75 113 VAL A N 1
ATOM 920 C CA . VAL A 1 113 ? 3.175 2.583 8.990 1.00 94.75 113 VAL A CA 1
ATOM 921 C C . VAL A 1 113 ? 3.358 1.727 10.240 1.00 94.75 113 VAL A C 1
ATOM 923 O O . VAL A 1 113 ? 4.478 1.364 10.600 1.00 94.75 113 VAL A O 1
ATOM 926 N N . LYS A 1 114 ? 2.252 1.408 10.922 1.00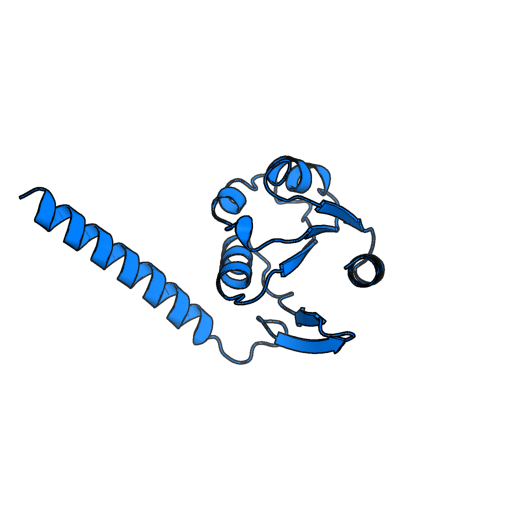 91.62 114 LYS A N 1
ATOM 927 C CA . LYS A 1 114 ? 2.273 0.708 12.218 1.00 91.62 114 LYS A CA 1
ATOM 928 C C . LYS A 1 114 ? 2.818 -0.718 12.118 1.00 91.62 114 LYS A C 1
ATOM 930 O O . LYS A 1 114 ? 3.525 -1.168 13.016 1.00 91.62 114 LYS A O 1
ATOM 935 N N . THR A 1 115 ? 2.465 -1.420 11.047 1.00 95.44 115 THR A N 1
ATOM 936 C CA . THR A 1 115 ? 2.800 -2.830 10.849 1.00 95.44 115 THR A CA 1
ATOM 937 C C . THR A 1 115 ? 3.424 -3.011 9.478 1.00 95.44 115 THR A C 1
ATOM 939 O O . THR A 1 115 ? 2.815 -2.669 8.467 1.00 95.44 115 THR A O 1
ATOM 942 N N . ILE A 1 116 ? 4.640 -3.552 9.452 1.00 96.06 116 ILE A N 1
ATOM 943 C CA . ILE A 1 116 ? 5.363 -3.878 8.226 1.00 96.06 116 ILE A CA 1
ATOM 944 C C . ILE A 1 116 ? 5.824 -5.329 8.333 1.00 96.06 116 ILE A C 1
ATOM 946 O O . ILE A 1 116 ? 6.392 -5.721 9.354 1.00 96.06 116 ILE A O 1
ATOM 950 N N . ALA A 1 117 ? 5.543 -6.125 7.307 1.00 95.06 117 ALA A N 1
ATOM 951 C CA . ALA A 1 117 ? 5.882 -7.537 7.251 1.00 95.06 117 ALA A CA 1
ATOM 952 C C . ALA A 1 117 ? 6.558 -7.898 5.925 1.00 95.06 117 ALA A C 1
ATOM 954 O O . ALA A 1 117 ? 6.360 -7.247 4.901 1.00 95.06 117 ALA A O 1
ATOM 955 N N . ARG A 1 118 ? 7.332 -8.983 5.952 1.00 94.56 118 ARG A N 1
ATOM 956 C CA . ARG A 1 118 ? 8.010 -9.553 4.787 1.00 94.56 118 ARG A CA 1
ATOM 957 C C . ARG A 1 118 ? 7.311 -10.821 4.344 1.00 94.56 118 ARG A C 1
ATOM 959 O O . ARG A 1 118 ? 6.978 -11.658 5.181 1.00 94.56 118 ARG A O 1
ATOM 966 N N . ALA A 1 119 ? 7.186 -11.006 3.039 1.00 93.38 119 ALA A N 1
ATOM 967 C CA . ALA A 1 119 ? 6.743 -12.264 2.458 1.00 93.38 119 ALA A CA 1
ATOM 968 C C . ALA A 1 119 ? 7.674 -12.696 1.317 1.00 93.38 119 ALA A C 1
ATOM 970 O O . ALA A 1 119 ? 8.259 -11.881 0.605 1.00 93.38 119 ALA A O 1
ATOM 971 N N . GLN A 1 120 ? 7.825 -14.011 1.146 1.00 88.69 120 GLN A N 1
ATOM 972 C CA . GLN A 1 120 ? 8.619 -14.584 0.051 1.00 88.69 120 GLN A CA 1
ATOM 973 C C . GLN A 1 120 ? 7.806 -14.768 -1.236 1.00 88.69 120 G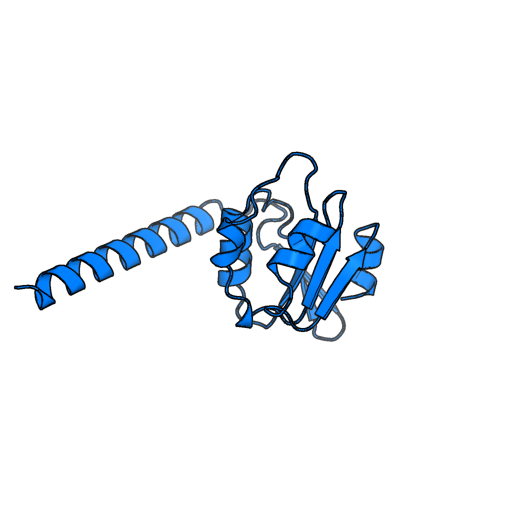LN A C 1
ATOM 975 O O . GLN A 1 120 ? 8.368 -14.747 -2.326 1.00 88.69 120 GLN A O 1
ATOM 980 N N . GLN A 1 121 ? 6.493 -14.970 -1.109 1.00 90.00 121 GLN A N 1
ATOM 981 C CA . GLN A 1 121 ? 5.573 -15.253 -2.211 1.00 90.00 121 GLN A CA 1
ATOM 982 C C . GLN A 1 121 ? 4.232 -14.567 -1.956 1.00 90.00 121 GLN A C 1
ATOM 984 O O . GLN A 1 121 ? 3.854 -14.367 -0.799 1.00 90.00 121 GLN A O 1
ATOM 989 N N . LEU A 1 122 ? 3.510 -14.233 -3.030 1.00 88.69 122 LEU A N 1
ATOM 990 C CA . LEU A 1 122 ? 2.228 -13.528 -2.952 1.00 88.69 122 LEU A CA 1
ATOM 991 C C . LEU A 1 122 ? 1.192 -14.298 -2.123 1.00 88.69 122 LEU A C 1
ATOM 993 O O . LEU A 1 122 ? 0.490 -13.699 -1.321 1.00 88.69 122 LEU A O 1
ATOM 997 N N . GLU A 1 123 ? 1.155 -15.626 -2.244 1.00 91.38 123 GLU A N 1
ATOM 998 C CA . GLU A 1 123 ? 0.271 -16.478 -1.437 1.00 91.38 123 GLU A CA 1
ATOM 999 C C . GLU A 1 123 ? 0.507 -16.287 0.070 1.00 91.38 123 GLU A C 1
ATOM 1001 O O . GLU A 1 123 ? -0.442 -16.157 0.842 1.00 91.38 123 GLU A O 1
ATOM 1006 N N . ASN A 1 124 ? 1.772 -16.198 0.492 1.00 89.31 124 ASN A N 1
ATOM 1007 C CA . ASN A 1 124 ? 2.113 -15.945 1.891 1.00 89.31 124 ASN A CA 1
ATOM 1008 C C . ASN A 1 124 ? 1.706 -14.530 2.311 1.00 89.31 124 ASN A C 1
ATOM 1010 O O . ASN A 1 124 ? 1.215 -14.356 3.418 1.00 89.31 124 ASN A O 1
ATOM 1014 N N . ALA A 1 125 ? 1.866 -13.539 1.430 1.00 90.50 125 ALA A N 1
ATOM 1015 C CA . ALA A 1 125 ? 1.453 -12.166 1.709 1.00 90.50 125 ALA A CA 1
ATOM 1016 C C . ALA A 1 125 ? -0.064 -12.051 1.920 1.00 90.50 125 ALA A C 1
ATOM 1018 O O . ALA A 1 125 ? -0.488 -11.425 2.884 1.00 90.50 125 ALA A O 1
ATOM 1019 N N . ILE A 1 126 ? -0.857 -12.711 1.070 1.00 89.38 126 ILE A N 1
ATOM 1020 C CA . ILE A 1 126 ? -2.325 -12.746 1.168 1.00 89.38 126 ILE A CA 1
ATOM 1021 C C . ILE A 1 126 ? -2.778 -13.463 2.447 1.00 89.38 126 ILE A C 1
ATOM 1023 O O . ILE A 1 126 ? -3.745 -13.060 3.076 1.00 89.38 126 ILE A O 1
ATOM 1027 N N . ARG A 1 127 ? -2.077 -14.518 2.880 1.00 89.06 127 ARG A N 1
ATOM 1028 C CA . ARG A 1 127 ? -2.392 -15.208 4.147 1.00 89.06 127 ARG A CA 1
ATOM 1029 C C . ARG A 1 127 ? -2.064 -14.390 5.397 1.00 89.06 127 ARG A C 1
ATOM 1031 O O . ARG A 1 127 ? -2.544 -14.725 6.475 1.00 89.06 127 ARG A O 1
ATOM 1038 N N . MET A 1 128 ? -1.189 -13.395 5.275 1.00 83.75 128 MET A N 1
ATOM 1039 C CA . MET A 1 128 ? -0.760 -12.527 6.375 1.00 83.75 128 MET A CA 1
ATOM 1040 C C . MET A 1 128 ? -1.575 -11.231 6.467 1.00 83.75 128 MET A C 1
ATOM 1042 O O . MET A 1 128 ? -1.446 -10.532 7.474 1.00 83.75 128 MET A O 1
ATOM 1046 N N . SER A 1 129 ? -2.329 -10.891 5.415 1.00 73.56 129 SER A N 1
ATOM 1047 C CA . SER A 1 129 ? -3.139 -9.672 5.304 1.00 73.56 129 SER A CA 1
ATOM 1048 C C . SER A 1 129 ? -4.524 -9.842 5.903 1.00 73.56 129 SER A C 1
ATOM 1050 O O . SER A 1 129 ? -5.154 -10.864 5.562 1.00 73.56 129 SER A O 1
#

Radius of gyration: 16.7 Å; chains: 1; bounding box: 33×58×32 Å

=== Feature glossary ===
Annotated list of the representations used here:

Nearest PDB structures. The Foldseek neighbor list gives the closest experimentally determined structures in the PDB, ranked by structural alignment. TM-score near 1 means near-identical fold; near 0.3 means only rough topology match. This is how one finds what a novel AlphaFold prediction most resembles in the solved-structure universe.

Foldseek 3Di. Foldseek's 3Di representation compresses backbone geometry into a per-residue letter drawn from a learned twenty-state alphabet. It captures the tertiary interaction pattern around each residue — which residues are packed against it in space, regardless of where they are in sequence.

Radius of gyration, Cα contacts, bounding box. Radius of gyration (Rg) is the root-mean-square distance of Cα atoms from their centroid — a single number for overall size and compactness. A globular domain of N residues has Rg ≈ 2.2·N^0.38 Å; an extended or disordered chain has a much larger Rg. The Cα contact count is the number of residue pairs whose Cα atoms are within 8 Å and are more than four positions apart in sequence — a standard proxy for tertiary packing density. The bounding box is the smallest axis-aligned box enclosing all Cα atoms.

InterPro / GO / CATH / organism. The annotation block draws on four external resources. InterPro: which protein families and domains the sequence belongs to. GO: standardized terms for what the protein does, what process it participates in, and where in the cell it acts. CATH: which structural fold it has in the CATH hierarchy. Organism: the species of origin.

mmCIF coordinates. The mmCIF block holds the 3D Cartesian coordinates of each backbone atom (N, Cα, C, O) in ångströms. mmCIF is the PDB's canonical archive format — a tagged-loop text representation of the atomic model.

pLDDT. pLDDT is the predicted lDDT-Cα score: AlphaFold's confidence that the local environment of each residue (all inter-atomic distances within 15 Å) is correctly placed. It is a per-residue number between 0 and 100, with higher meaning more reliable.

Backbone torsions (φ/ψ). φ (phi) and ψ (psi) are the two rotatable backbone dihedrals per residue: φ is the C(i-1)–N–Cα–C torsion, ψ is the N–Cα–C–N(i+1) torsion, both in degrees on (−180°, 180°]. α-helical residues cluster near (−60°, −45°); β-strand residues near (−120°, +130°). A Ramachandran plot is simply a scatter of (φ, ψ) for every residue.

B-factor. For experimental (PDB) structures, the B-factor (temperature factor) quantifies the positional spread of each atom in the crystal — a combination of thermal vibration and static disorder — in units of Å². High B-factors mark flexible loops or poorly resolved regions; low B-factors mark the rigid, well-ordered core.

Secondary structure (3-state, P-SEA). SS3 is a coarse helix/strand/coil call (letters a/b/c) made by the P-SEA algorithm from inter-Cα distances and dihedrals. It is less detailed than DSSP but needs only Cα positions.

Predicted aligned error. Predicted aligned error is AlphaFold's pairwise confidence. Unlike pLDDT (per-residue), PAE is per-residue-pair and captures whether two parts of the structure are correctly placed relative to each other. Units are ångströms of expected positional error.

Solvent-accessible surface area. Solvent-accessible surface area (SASA) is the area in Å² traced out by the centre of a 1.4 Å probe sphere (a water molecule) rolled over the protein's van der Waals surface (Shrake–Rupley / Lee–Richards construction). Buried residues have near-zero SASA; fully exposed residues can exceed 200 Å². The total SASA scales roughly with the number of surface residues.

Secondary structure (8-state, DSSP). The SS8 string is DSSP's per-residue secondary-structure call. α-helix (H) means an i→i+4 H-bond ladder; β-strand (E) means the residue participates in a β-sheet; 3₁₀ (G) and π (I) are tighter and wider helices; T/S are turns/bends; '-' is loop.

Rendered structure images. Structure images are PyMOL renders from six orthogonal camera directions. Cartoon representation draws helices as coils and strands as arrows; sticks shows the backbone as bonds; surface shows the solvent-excluded envelope. Rainbow coloring maps sequence position to hue (blue→red, N→C); chain coloring assigns a distinct color per polypeptide.

Sequence. The amino-acid sequence is the protein's primary structure: the linear order of residues from the N-terminus to the C-terminus, written in one-letter code. Everything else here — the 3D coordinates, the secondary structure, the domain annotations — is ultimately a consequence of this string.

Contact-map, Ramachandran, and PAE plots. Three diagnostic plots accompany the record. The Cα contact map visualizes the tertiary structure as a 2D adjacency matrix (8 Å cutoff, sequence-local contacts suppressed). The Ramachandran plot shows the distribution of backbone (φ, ψ) torsions, with points in the α and β basins reflecting secondary structure content. The PAE plot shows AlphaFold's inter-residue confidence as a color matrix.